Protein AF-A0A497N5V6-F1 (afdb_monomer)

Mean predicted aligned error: 2.81 Å

Nearest PDB structures (foldseek):
  4mm1-assembly3_E  TM=9.684E-01  e=1.719E-09  Methanothermobacter thermautotrophicus str. Delta H
  4mm1-assembly2_A  TM=9.658E-01  e=1.973E-09  Methanothermobacter thermautotrophicus str. Delta H
  5ndy-assembly1_A  TM=9.584E-01  e=1.719E-09  Methanothermobacter thermautotrophicus str. Delta H
  4mm1-assembly2_B  TM=9.636E-01  e=2.114E-09  Methanothermobacter thermautotrophicus str. Delta H
  5ndy-assembly1_B  TM=9.599E-01  e=2.265E-09  Methanothermobacter thermautotrophicus str. Delta H

Foldseek 3Di:
DDDAAEDADPALVPDDLVHQAYALEAAPQAPDCCSHPVRSVVNVVVCVVSVHHHHYDYHYAADPSPPVCVSRNGPHD

Secondary structure (DSSP, 8-state):
-----EE--SSGGG--TT-SEEEEEEETTBSSGGGTTHHHHHHHHHHHHHT-EEEEEEE---TT-HHHHHHTTB---

Radius of gyration: 13.16 Å; Cα contacts (8 Å, |Δi|>4): 125; chains: 1; bounding box: 33×19×41 Å

pLDDT: mean 94.97, std 4.42, range [70.94, 98.25]

Sequence (77 aa):
MEIPLILFPGNITGITGHADAIFFMSLLNSANPYFLIDVQALAAPLIRKLGIEAIPLGYVILGSGGAAGYVGYARPI

Solvent-accessible surface area (backbone atoms only — not comparable to full-atom values): 4515 Å² total; per-residue (Å²): 135,91,74,87,43,67,43,81,69,90,54,75,90,74,69,59,73,87,35,57,28,32,52,49,58,22,35,73,40,33,79,39,62,54,46,50,47,50,53,54,65,68,36,46,65,56,39,62,73,52,68,36,44,74,44,82,35,85,39,75,53,51,64,90,30,56,69,63,19,64,76,47,39,40,57,50,92

Structure (mmCIF, N/CA/C/O backbone):
data_AF-A0A497N5V6-F1
#
_entry.id   AF-A0A497N5V6-F1
#
loop_
_atom_site.group_PDB
_atom_site.id
_atom_site.type_symbol
_atom_site.label_atom_id
_atom_site.label_alt_id
_atom_site.label_comp_id
_atom_site.label_asym_id
_atom_site.label_entity_id
_atom_site.label_seq_id
_atom_site.pdbx_PDB_ins_code
_atom_site.Cartn_x
_atom_site.Cartn_y
_atom_site.Cartn_z
_atom_site.occupancy
_atom_site.B_iso_or_equiv
_atom_site.auth_seq_id
_atom_site.auth_comp_id
_atom_site.auth_asym_id
_atom_site.auth_atom_id
_atom_site.pdbx_PDB_model_num
ATOM 1 N N . MET A 1 1 ? 2.280 4.332 28.525 1.00 70.94 1 MET A N 1
ATOM 2 C CA . MET A 1 1 ? 2.381 5.133 27.292 1.00 70.94 1 MET A CA 1
ATOM 3 C C . MET A 1 1 ? 1.921 4.231 26.171 1.00 70.94 1 MET A C 1
ATOM 5 O O . MET A 1 1 ? 2.521 3.178 26.003 1.00 70.94 1 MET A O 1
ATOM 9 N N . GLU A 1 2 ? 0.822 4.572 25.510 1.00 87.81 2 GLU A N 1
ATOM 10 C CA . GLU A 1 2 ? 0.353 3.827 24.339 1.00 87.81 2 GLU A CA 1
ATOM 11 C C . GLU A 1 2 ? 1.127 4.316 23.115 1.00 87.81 2 GLU A C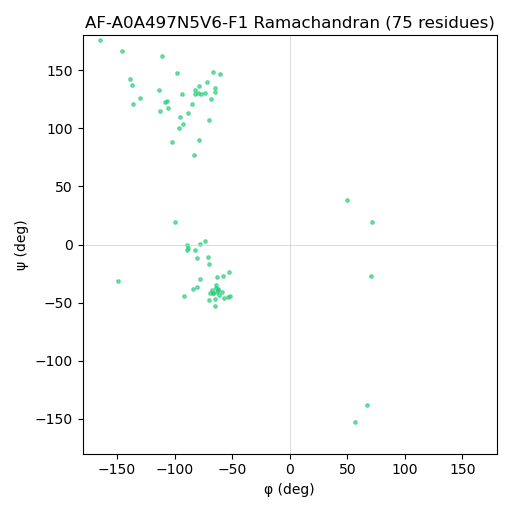 1
ATOM 13 O O . GLU A 1 2 ? 1.285 5.522 22.920 1.00 87.81 2 GLU A O 1
ATOM 18 N N . ILE A 1 3 ? 1.686 3.379 22.350 1.00 94.81 3 ILE A N 1
ATOM 19 C CA . ILE A 1 3 ? 2.417 3.658 21.114 1.00 94.81 3 ILE A CA 1
ATOM 20 C C . ILE A 1 3 ? 1.499 3.221 19.970 1.00 94.81 3 ILE A C 1
ATOM 22 O O . ILE A 1 3 ? 1.106 2.054 19.973 1.00 94.81 3 ILE A O 1
ATOM 26 N N . PRO A 1 4 ? 1.162 4.109 19.018 1.00 95.56 4 PRO A N 1
ATOM 27 C CA . PRO A 1 4 ? 0.247 3.766 17.939 1.00 95.56 4 PRO A CA 1
ATOM 28 C C . PRO A 1 4 ? 0.836 2.679 17.036 1.00 95.56 4 PRO A C 1
ATOM 30 O O . PRO A 1 4 ? 1.998 2.755 16.620 1.00 95.56 4 PRO A O 1
ATOM 33 N N . LEU A 1 5 ? 0.020 1.683 16.705 1.00 95.62 5 LEU A N 1
ATOM 34 C CA . LEU A 1 5 ? 0.345 0.618 15.769 1.00 95.62 5 LEU A CA 1
ATOM 35 C C . LEU A 1 5 ? -0.182 0.972 14.377 1.00 95.62 5 LEU A C 1
ATOM 37 O O . LEU A 1 5 ? -1.386 0.938 14.118 1.00 95.62 5 LEU A O 1
ATOM 41 N N . ILE A 1 6 ? 0.743 1.262 13.461 1.00 96.94 6 ILE A N 1
ATOM 42 C CA . ILE A 1 6 ? 0.437 1.570 12.062 1.00 96.94 6 ILE A CA 1
ATOM 43 C C . ILE A 1 6 ? 0.878 0.401 11.182 1.00 96.94 6 ILE A C 1
ATOM 45 O O . ILE A 1 6 ? 2.053 0.028 11.167 1.00 96.94 6 ILE A O 1
ATOM 49 N N . LEU A 1 7 ? -0.054 -0.172 10.422 1.00 96.50 7 LEU A N 1
ATOM 50 C CA . LEU A 1 7 ? 0.249 -1.243 9.476 1.00 96.50 7 LEU A CA 1
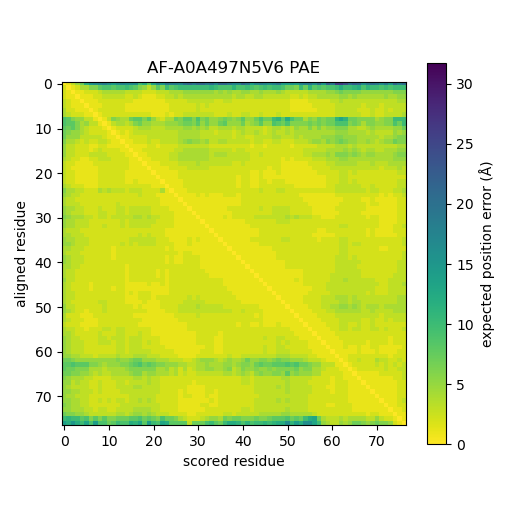ATOM 51 C C . LEU A 1 7 ? 0.899 -0.682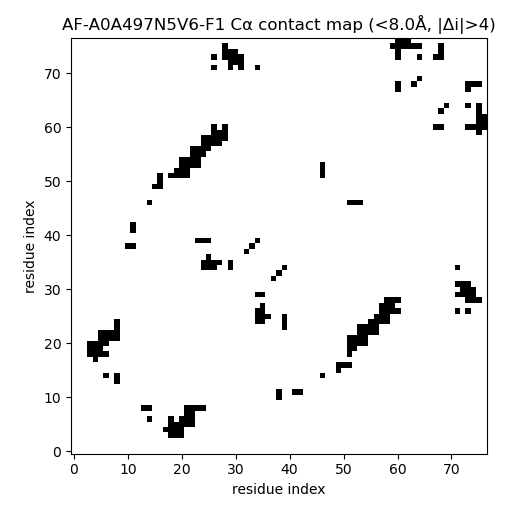 8.207 1.00 96.50 7 LEU A C 1
ATOM 53 O O . LEU A 1 7 ? 0.350 0.210 7.557 1.00 96.50 7 LEU A O 1
ATOM 57 N N . PHE A 1 8 ? 2.027 -1.276 7.812 1.00 94.62 8 PHE A N 1
ATOM 58 C CA . PHE A 1 8 ? 2.585 -1.160 6.465 1.00 94.62 8 PHE A CA 1
ATOM 59 C C . PHE A 1 8 ? 2.123 -2.377 5.646 1.00 94.62 8 PHE A C 1
ATOM 61 O O . PHE A 1 8 ? 2.649 -3.479 5.841 1.00 94.62 8 PHE A O 1
ATOM 68 N N . PRO A 1 9 ? 1.090 -2.247 4.797 1.00 82.62 9 PRO A N 1
ATOM 69 C CA . PRO A 1 9 ? 0.443 -3.414 4.220 1.00 82.62 9 PRO A CA 1
ATOM 70 C C . PRO A 1 9 ? 1.227 -3.986 3.041 1.00 82.62 9 PRO A C 1
ATOM 72 O O . PRO A 1 9 ? 1.552 -3.284 2.087 1.00 82.62 9 PRO A O 1
ATOM 75 N N . GLY A 1 10 ? 1.451 -5.301 3.074 1.00 79.94 10 GLY A N 1
ATOM 76 C CA . GLY A 1 10 ? 1.860 -6.067 1.893 1.00 79.94 10 GLY A CA 1
ATOM 77 C C . GLY A 1 10 ? 0.672 -6.502 1.025 1.00 79.94 10 GLY A C 1
ATOM 78 O O . GLY A 1 10 ? 0.774 -6.495 -0.198 1.00 79.94 10 GLY A O 1
ATOM 79 N N . ASN A 1 11 ? -0.455 -6.888 1.645 1.00 86.44 11 ASN A N 1
ATOM 80 C CA . ASN A 1 11 ? -1.717 -7.246 0.980 1.00 86.44 11 ASN A CA 1
ATOM 81 C C . ASN A 1 11 ? -2.890 -7.276 1.995 1.00 86.44 11 ASN A C 1
ATOM 83 O O . ASN A 1 11 ? -2.670 -7.147 3.201 1.00 86.44 11 ASN A O 1
ATOM 87 N N . ILE A 1 12 ? -4.124 -7.511 1.530 1.00 90.69 12 ILE A N 1
ATOM 88 C CA . ILE A 1 12 ? -5.359 -7.540 2.339 1.00 90.69 12 ILE A CA 1
ATOM 89 C C . ILE A 1 12 ? -5.346 -8.566 3.480 1.00 90.69 12 ILE A C 1
ATOM 91 O O . ILE A 1 12 ? -6.013 -8.375 4.492 1.00 90.69 12 ILE A O 1
ATOM 95 N N . THR A 1 13 ? -4.576 -9.648 3.347 1.00 91.69 13 THR A N 1
ATOM 96 C CA . THR A 1 13 ? -4.507 -10.730 4.343 1.00 91.69 13 THR A CA 1
ATOM 97 C C . THR A 1 13 ? -3.800 -10.321 5.633 1.00 91.69 13 THR A C 1
ATOM 99 O O . THR A 1 13 ? -3.928 -11.016 6.634 1.00 91.69 13 THR A O 1
ATOM 102 N N . GLY A 1 14 ? -3.046 -9.216 5.620 1.00 89.88 14 GLY A N 1
ATOM 103 C CA . GLY A 1 14 ? -2.360 -8.680 6.79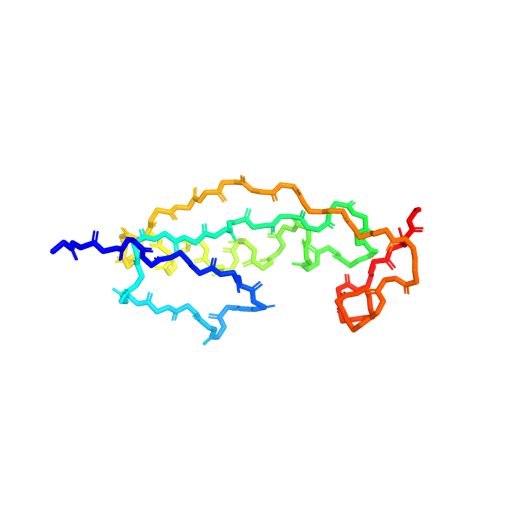8 1.00 89.88 14 GLY A CA 1
ATOM 104 C C . GLY A 1 14 ? -3.191 -7.689 7.620 1.00 89.88 14 GLY A C 1
ATOM 105 O O . GLY A 1 14 ? -2.689 -7.160 8.607 1.00 89.88 14 GLY A O 1
ATOM 106 N N . ILE A 1 15 ? -4.432 -7.397 7.215 1.00 94.94 15 ILE A N 1
ATOM 107 C CA . ILE A 1 15 ? -5.291 -6.431 7.908 1.00 94.94 15 ILE A CA 1
ATOM 108 C C . ILE A 1 15 ? -5.798 -7.043 9.218 1.00 94.94 15 ILE A C 1
ATOM 110 O O . ILE A 1 15 ? -6.346 -8.144 9.235 1.00 94.94 15 ILE A O 1
ATOM 114 N N . THR A 1 16 ? -5.653 -6.303 10.318 1.00 94.44 16 THR A N 1
ATOM 115 C CA . THR A 1 16 ? -6.078 -6.721 11.658 1.00 94.44 16 THR A CA 1
ATOM 116 C C . THR A 1 16 ? -6.732 -5.568 12.408 1.00 94.44 16 THR A C 1
ATOM 118 O O . THR A 1 16 ? -6.279 -4.433 12.310 1.00 94.44 16 THR A O 1
ATOM 121 N N . GLY A 1 17 ? -7.773 -5.863 13.191 1.00 95.00 17 GLY A N 1
ATOM 122 C CA . GLY A 1 17 ? -8.462 -4.879 14.037 1.00 95.00 17 GLY A CA 1
ATOM 123 C C . GLY A 1 17 ? -7.680 -4.457 15.285 1.00 95.00 17 GLY A C 1
ATOM 124 O O . GLY A 1 17 ? -8.209 -3.717 16.101 1.00 95.00 17 GLY A O 1
ATOM 125 N N . HIS A 1 18 ? -6.452 -4.951 15.462 1.00 95.19 18 HIS A N 1
ATOM 126 C CA . HIS A 1 18 ? -5.564 -4.557 16.560 1.00 95.19 18 HIS A CA 1
ATOM 127 C C . HIS A 1 18 ? -4.690 -3.336 16.235 1.00 95.19 18 HIS A C 1
ATOM 129 O O . HIS A 1 18 ? -3.910 -2.924 17.085 1.00 95.19 18 HIS A O 1
ATOM 135 N N . ALA A 1 19 ? -4.767 -2.808 15.011 1.00 96.44 19 ALA A N 1
ATOM 136 C CA . ALA A 1 19 ? -4.013 -1.635 14.588 1.00 96.44 19 ALA A CA 1
ATOM 137 C C . ALA A 1 19 ? -4.855 -0.360 14.678 1.00 96.44 19 ALA A C 1
ATOM 139 O O . ALA A 1 19 ? -6.054 -0.390 14.409 1.00 96.44 19 ALA A O 1
ATOM 140 N N . ASP A 1 20 ? -4.199 0.758 14.977 1.00 97.50 20 ASP A N 1
ATOM 141 C CA . ASP A 1 20 ? -4.833 2.076 15.039 1.00 97.50 20 ASP A CA 1
ATOM 142 C C . ASP A 1 20 ? -5.002 2.673 13.635 1.00 97.50 20 ASP A C 1
ATOM 144 O O . ASP A 1 20 ? -6.018 3.297 13.323 1.00 97.50 20 ASP A O 1
ATOM 148 N N . ALA A 1 21 ? -4.022 2.431 12.757 1.00 97.62 21 ALA A N 1
ATOM 149 C CA . ALA A 1 21 ? -4.015 2.942 11.392 1.00 97.62 21 ALA A CA 1
ATOM 150 C C . ALA A 1 21 ? -3.370 1.972 10.386 1.00 97.62 21 ALA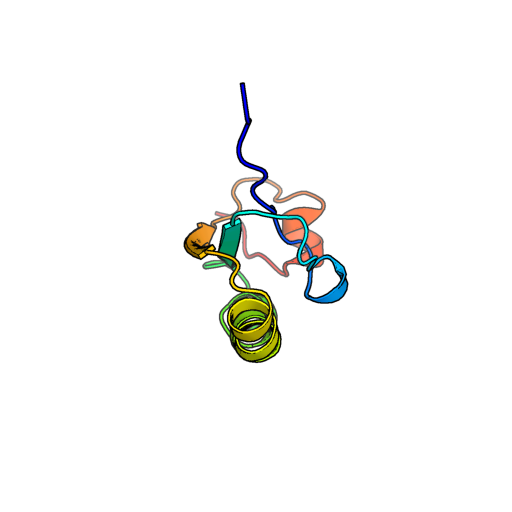 A C 1
ATOM 152 O O . ALA A 1 21 ? -2.669 1.019 10.737 1.00 97.62 21 ALA A O 1
ATOM 153 N N . ILE A 1 22 ? -3.578 2.241 9.100 1.00 97.69 22 ILE A N 1
ATOM 154 C CA . ILE A 1 22 ? -2.961 1.542 7.971 1.00 97.69 22 ILE A CA 1
ATOM 155 C C . ILE A 1 22 ? -2.528 2.552 6.910 1.00 97.69 22 ILE A C 1
ATOM 157 O O . ILE A 1 22 ? -3.283 3.463 6.564 1.00 97.69 22 ILE A O 1
ATOM 161 N N . PHE A 1 23 ? -1.336 2.368 6.340 1.00 97.31 23 PHE A N 1
ATOM 162 C CA . PHE A 1 23 ? -0.955 3.097 5.132 1.00 97.31 23 PHE A CA 1
ATOM 163 C C . PHE A 1 23 ? -1.766 2.592 3.943 1.00 97.31 23 PHE A C 1
ATOM 165 O O . PHE A 1 23 ? -1.539 1.502 3.423 1.00 97.31 23 PHE A O 1
ATOM 172 N N . PHE A 1 24 ? -2.716 3.399 3.490 1.00 95.44 24 PHE A N 1
ATOM 173 C CA . PHE A 1 24 ? -3.568 3.101 2.353 1.00 95.44 24 PHE A CA 1
ATOM 174 C C . PHE A 1 24 ? -2.845 3.479 1.057 1.00 95.44 24 PHE A C 1
ATOM 176 O O . PHE A 1 24 ? -3.035 4.549 0.477 1.00 95.44 24 PHE A O 1
ATOM 183 N N . MET A 1 25 ? -1.910 2.605 0.691 1.00 95.19 25 MET A N 1
ATOM 184 C CA . MET A 1 25 ? -0.859 2.855 -0.286 1.00 95.19 25 MET A CA 1
ATOM 185 C C . MET A 1 25 ? -1.319 2.668 -1.735 1.00 95.19 25 MET A C 1
ATOM 187 O O . MET A 1 25 ? -1.858 1.617 -2.064 1.00 95.19 25 MET A O 1
ATOM 191 N N . SER A 1 26 ? -0.987 3.623 -2.608 1.00 96.88 26 SER A N 1
ATOM 192 C CA . SER A 1 26 ? -0.919 3.444 -4.067 1.00 96.88 26 SER A CA 1
ATOM 193 C C . SER A 1 26 ? 0.546 3.381 -4.505 1.00 96.88 26 SER A C 1
ATOM 195 O O . SER A 1 26 ? 1.279 4.360 -4.344 1.00 96.88 26 SER A O 1
ATOM 197 N N . LEU A 1 27 ? 0.983 2.258 -5.083 1.00 96.94 27 LEU A N 1
ATOM 198 C CA . LEU A 1 27 ? 2.319 2.133 -5.678 1.00 96.94 27 LEU A CA 1
ATOM 199 C C . LEU A 1 27 ? 2.322 2.806 -7.055 1.00 96.94 27 LEU A C 1
ATOM 201 O O . LEU A 1 27 ? 2.021 2.183 -8.070 1.00 96.94 27 LEU A O 1
ATOM 205 N N . LEU A 1 28 ? 2.641 4.099 -7.077 1.00 97.56 28 LEU A N 1
ATOM 206 C CA . LEU A 1 28 ? 2.403 5.008 -8.202 1.00 97.56 28 LEU A CA 1
ATOM 207 C C . LEU A 1 28 ? 3.161 4.630 -9.474 1.00 97.56 28 LEU A C 1
ATOM 209 O O . LEU A 1 28 ? 2.695 4.925 -10.571 1.00 97.56 28 LEU A O 1
ATOM 213 N N . ASN A 1 29 ? 4.314 3.974 -9.343 1.00 97.31 29 ASN A N 1
ATOM 214 C CA . ASN A 1 29 ? 5.073 3.468 -10.480 1.00 97.31 29 ASN A CA 1
ATOM 215 C C . ASN A 1 29 ? 4.863 1.969 -10.734 1.00 97.31 29 ASN A C 1
ATOM 217 O O . ASN A 1 29 ? 5.683 1.356 -11.411 1.00 97.31 29 ASN A O 1
ATOM 221 N N . SER A 1 30 ? 3.785 1.360 -10.230 1.00 97.50 30 SER A N 1
ATOM 222 C CA . SER A 1 30 ? 3.420 -0.012 -10.594 1.00 97.50 30 SER A CA 1
ATOM 223 C C . SER A 1 30 ? 2.891 -0.096 -12.027 1.00 97.50 30 SER A C 1
ATOM 225 O O . SER A 1 30 ? 2.106 0.735 -12.477 1.00 97.50 30 SER A O 1
ATOM 227 N N . ALA A 1 31 ? 3.283 -1.148 -12.741 1.00 97.62 31 ALA A N 1
ATOM 228 C CA . ALA A 1 31 ? 2.674 -1.551 -14.003 1.00 97.62 31 ALA A CA 1
ATOM 229 C C . ALA A 1 31 ? 1.397 -2.391 -13.811 1.00 97.62 31 ALA A C 1
ATOM 231 O O . ALA A 1 31 ? 0.755 -2.744 -14.799 1.00 97.62 31 ALA A O 1
ATOM 232 N N . ASN A 1 32 ? 1.049 -2.743 -12.571 1.00 97.44 32 ASN A N 1
ATOM 233 C CA . ASN A 1 32 ? -0.099 -3.574 -12.238 1.00 97.44 32 ASN A CA 1
ATOM 234 C C . ASN A 1 32 ? -1.156 -2.739 -11.477 1.00 97.44 32 ASN A C 1
ATOM 236 O O . ASN A 1 32 ? -0.890 -2.322 -10.345 1.00 97.44 32 ASN A O 1
ATOM 240 N N . PRO A 1 33 ? -2.360 -2.522 -12.054 1.00 97.06 33 PRO A N 1
ATOM 241 C CA . PRO A 1 33 ? -3.460 -1.786 -11.417 1.00 97.06 33 PRO A CA 1
ATOM 242 C C . PRO A 1 33 ? -3.843 -2.293 -10.025 1.00 97.06 33 PRO A C 1
ATOM 244 O O . PRO A 1 33 ? -4.307 -1.506 -9.194 1.00 97.06 33 PRO A O 1
ATOM 247 N N . TYR A 1 34 ? -3.539 -3.563 -9.738 1.00 97.00 34 TYR A N 1
ATOM 248 C CA . TYR A 1 34 ? -3.750 -4.165 -8.432 1.00 97.00 34 TYR A CA 1
ATOM 249 C C . TYR A 1 34 ? -3.146 -3.340 -7.292 1.00 97.00 34 TYR A C 1
ATOM 251 O O . TYR A 1 34 ? -3.807 -3.117 -6.282 1.00 97.00 34 TYR A O 1
ATOM 259 N N . PHE A 1 35 ? -1.915 -2.845 -7.469 1.00 96.75 35 PHE A N 1
ATOM 260 C CA . PHE A 1 35 ? -1.208 -2.046 -6.461 1.00 96.75 35 PHE A CA 1
ATOM 261 C C . PHE A 1 35 ? -1.481 -0.538 -6.574 1.00 96.75 35 PHE A C 1
ATOM 263 O O . PHE A 1 35 ? -0.992 0.238 -5.750 1.00 96.75 35 PHE A O 1
ATOM 270 N N . LEU A 1 36 ? -2.230 -0.106 -7.595 1.00 95.94 36 LEU A N 1
ATOM 271 C CA . LEU A 1 36 ? -2.619 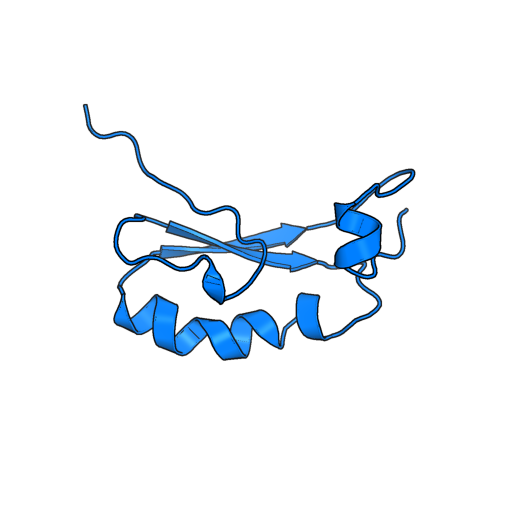1.290 -7.789 1.00 95.94 36 LEU A CA 1
ATOM 272 C C . LEU A 1 36 ? -3.967 1.603 -7.147 1.00 95.94 36 LEU A C 1
ATOM 274 O O . LEU A 1 36 ? -4.073 2.654 -6.511 1.00 95.94 36 LEU A O 1
ATOM 278 N N . ILE A 1 37 ? -4.967 0.729 -7.324 1.00 96.19 37 ILE A N 1
ATOM 279 C CA . ILE A 1 37 ? -6.338 0.970 -6.845 1.00 96.19 37 ILE A CA 1
ATOM 280 C C . ILE A 1 37 ? -7.126 -0.290 -6.442 1.00 96.19 37 ILE A C 1
ATOM 282 O O . ILE A 1 37 ? -7.965 -0.206 -5.540 1.00 96.19 37 ILE A O 1
ATOM 286 N N . ASP A 1 38 ? -6.898 -1.453 -7.067 1.00 97.25 38 ASP A N 1
ATOM 287 C CA . ASP A 1 38 ? -7.814 -2.588 -6.858 1.00 97.25 38 ASP A CA 1
ATOM 288 C C . ASP A 1 38 ? -7.706 -3.155 -5.438 1.00 97.25 38 ASP A C 1
ATOM 290 O O . ASP A 1 38 ? -8.723 -3.436 -4.800 1.00 97.25 38 ASP A O 1
ATOM 294 N N . VAL A 1 39 ? -6.488 -3.278 -4.896 1.00 96.00 39 VAL A N 1
ATOM 295 C CA . VAL A 1 39 ? -6.293 -3.767 -3.525 1.00 96.00 39 VAL A CA 1
ATOM 296 C C . VAL A 1 39 ? -6.902 -2.814 -2.495 1.00 96.00 39 VAL A C 1
ATOM 298 O O . VAL A 1 39 ? -7.470 -3.265 -1.500 1.00 96.00 39 VAL A O 1
ATOM 301 N N . GLN A 1 40 ? -6.861 -1.503 -2.748 1.00 95.44 40 GLN A N 1
ATOM 302 C CA . GLN A 1 40 ? -7.518 -0.503 -1.910 1.00 95.44 40 GLN A CA 1
ATOM 303 C C . GLN A 1 40 ? -9.037 -0.671 -1.951 1.00 95.44 40 GLN A C 1
ATOM 305 O O . GLN A 1 40 ? -9.674 -0.717 -0.899 1.00 95.44 40 GLN A O 1
ATOM 310 N N . ALA A 1 41 ? -9.620 -0.821 -3.144 1.00 96.62 41 ALA A N 1
ATOM 311 C CA . ALA A 1 41 ? -11.055 -1.043 -3.301 1.00 96.62 41 ALA A CA 1
ATOM 312 C C . ALA A 1 41 ? -11.524 -2.315 -2.570 1.00 96.62 41 ALA A C 1
ATOM 314 O O . ALA A 1 41 ? -12.555 -2.294 -1.896 1.00 96.62 41 ALA A O 1
ATOM 315 N N . LEU A 1 42 ? -10.738 -3.395 -2.637 1.00 97.00 42 LEU A N 1
ATOM 316 C CA . LEU A 1 42 ? -11.004 -4.647 -1.919 1.00 97.00 42 LEU A CA 1
ATOM 317 C C . LEU A 1 42 ? -10.866 -4.500 -0.394 1.00 97.00 42 LEU A C 1
ATOM 319 O O . LEU A 1 42 ? -11.656 -5.075 0.355 1.00 97.00 42 LEU A O 1
ATOM 323 N N . ALA A 1 43 ? -9.881 -3.735 0.081 1.00 96.25 43 ALA A N 1
ATOM 324 C CA . ALA A 1 43 ? -9.615 -3.545 1.507 1.00 96.25 43 ALA A CA 1
ATOM 325 C C . ALA A 1 43 ? -10.573 -2.553 2.187 1.00 96.25 43 ALA A C 1
ATOM 327 O O . ALA A 1 43 ? -10.844 -2.687 3.384 1.00 96.25 43 ALA A O 1
ATOM 328 N N . ALA A 1 44 ? -11.092 -1.565 1.452 1.00 96.94 44 ALA A N 1
ATOM 329 C CA . ALA A 1 44 ? -11.860 -0.450 2.007 1.00 96.94 44 ALA A CA 1
ATOM 330 C C . ALA A 1 44 ? -13.056 -0.873 2.889 1.00 96.94 44 ALA A C 1
ATOM 332 O O . ALA A 1 44 ? -13.186 -0.326 3.990 1.00 96.94 44 ALA A O 1
ATOM 333 N N . PRO A 1 45 ? -13.901 -1.859 2.506 1.00 97.19 45 PRO A N 1
ATOM 334 C CA . PRO A 1 45 ? -15.007 -2.300 3.356 1.00 97.19 45 PRO A CA 1
ATOM 335 C C . PRO A 1 45 ? -14.533 -2.886 4.690 1.00 97.19 45 PRO A C 1
ATOM 337 O O . PRO A 1 45 ? -15.144 -2.634 5.730 1.00 97.19 45 PRO A O 1
ATOM 340 N N . LEU A 1 46 ? -13.433 -3.650 4.674 1.00 97.00 46 LEU A N 1
ATOM 341 C CA . LEU A 1 46 ? -12.869 -4.266 5.873 1.00 97.00 46 LEU A CA 1
ATOM 342 C C . LEU A 1 46 ? -12.252 -3.214 6.798 1.00 97.00 46 LEU A C 1
ATOM 344 O O . LEU A 1 46 ? -12.566 -3.207 7.984 1.00 97.00 46 LEU A O 1
ATOM 348 N N . ILE A 1 47 ? -11.442 -2.297 6.260 1.00 97.00 47 ILE A N 1
ATOM 349 C CA . ILE A 1 47 ? -10.835 -1.192 7.022 1.00 97.00 47 ILE A CA 1
ATOM 350 C C . ILE A 1 47 ? -11.927 -0.359 7.701 1.00 97.00 47 ILE A C 1
ATOM 352 O O . ILE A 1 47 ? -11.863 -0.111 8.905 1.00 97.00 47 ILE A O 1
ATOM 356 N N . ARG A 1 48 ? -12.991 -0.016 6.959 1.00 97.62 48 ARG A N 1
ATOM 357 C CA . ARG A 1 48 ? -14.143 0.713 7.502 1.00 97.62 48 ARG A CA 1
ATOM 358 C C . ARG A 1 48 ? -14.847 -0.058 8.616 1.00 97.62 48 ARG A C 1
ATOM 360 O O . ARG A 1 48 ? -15.213 0.546 9.618 1.00 97.62 48 ARG A O 1
ATOM 367 N N . LYS A 1 49 ? -15.052 -1.367 8.445 1.00 98.00 49 LYS A N 1
ATOM 368 C CA . LYS A 1 49 ? -15.685 -2.230 9.455 1.00 98.00 49 LYS A CA 1
ATOM 369 C C . LYS A 1 49 ? -14.849 -2.333 10.732 1.00 98.00 49 LYS A C 1
ATOM 371 O O . LYS A 1 49 ? -15.421 -2.396 11.814 1.00 98.00 49 LYS A O 1
ATOM 376 N N . LEU A 1 50 ? -13.525 -2.378 10.601 1.00 97.25 50 LEU A N 1
ATOM 377 C CA . LEU A 1 50 ? -12.597 -2.493 11.726 1.00 97.25 50 LEU A CA 1
ATOM 378 C C . LEU A 1 50 ? -12.331 -1.155 12.430 1.00 97.25 50 LEU A C 1
ATOM 380 O O . LEU A 1 50 ? -11.759 -1.162 13.511 1.00 97.25 50 LEU A O 1
ATOM 384 N N . GLY A 1 51 ? -12.750 -0.027 11.848 1.00 97.38 51 GLY A N 1
ATOM 385 C CA . GLY A 1 51 ? -12.557 1.297 12.446 1.00 97.38 51 GLY A CA 1
ATOM 386 C C . GLY A 1 51 ? -11.106 1.788 12.424 1.00 97.38 51 GLY A C 1
ATOM 387 O O . GLY A 1 51 ? -10.773 2.692 13.180 1.00 97.38 51 GLY A O 1
ATOM 388 N N . ILE A 1 52 ? -10.266 1.206 11.566 1.00 97.31 52 ILE A N 1
ATOM 389 C CA . ILE A 1 52 ? -8.845 1.553 11.429 1.00 97.31 52 ILE A CA 1
ATOM 390 C C . ILE A 1 52 ? -8.723 2.840 10.600 1.00 97.31 52 ILE A C 1
ATOM 392 O O . ILE A 1 52 ? -9.383 2.971 9.562 1.00 97.31 52 ILE A O 1
ATOM 396 N N . GLU A 1 53 ? -7.867 3.777 11.012 1.00 98.00 53 GLU A N 1
ATOM 397 C CA . GLU A 1 53 ? -7.588 4.990 10.236 1.00 98.00 53 GLU A CA 1
ATOM 398 C C . GLU A 1 53 ? -6.835 4.652 8.937 1.00 98.00 53 GLU A C 1
ATOM 400 O O . GLU A 1 53 ? -5.772 4.032 8.949 1.00 98.00 53 GLU A O 1
ATOM 405 N N . ALA A 1 54 ? -7.371 5.075 7.790 1.00 97.44 54 ALA A N 1
ATOM 406 C CA . ALA A 1 54 ? -6.719 4.910 6.493 1.00 97.44 54 ALA A CA 1
ATOM 407 C C . ALA A 1 54 ? -5.879 6.152 6.158 1.00 97.44 54 ALA A C 1
ATOM 409 O O . ALA A 1 54 ? -6.424 7.176 5.744 1.00 97.44 54 ALA A O 1
ATOM 410 N N . ILE A 1 55 ? -4.556 6.053 6.299 1.00 98.25 55 ILE A N 1
ATOM 411 C CA . ILE A 1 55 ? -3.623 7.146 5.996 1.00 98.25 55 ILE A CA 1
ATOM 412 C C . ILE A 1 55 ? -3.236 7.062 4.511 1.00 98.25 55 ILE A C 1
ATOM 414 O O . ILE A 1 55 ? -2.574 6.094 4.125 1.00 98.25 55 ILE A O 1
ATOM 418 N N . PRO A 1 56 ? -3.615 8.028 3.654 1.00 96.88 56 PRO A N 1
ATOM 419 C CA . PRO A 1 56 ? -3.302 7.971 2.229 1.00 96.88 56 PRO A CA 1
ATOM 420 C C . PRO A 1 56 ? -1.788 8.058 1.995 1.00 96.88 56 PRO A C 1
ATOM 422 O O . PRO A 1 56 ? -1.123 8.945 2.530 1.00 96.88 56 PRO A O 1
ATOM 425 N N . LEU A 1 57 ? -1.242 7.158 1.171 1.00 97.38 57 LEU A N 1
ATOM 426 C CA . LEU A 1 57 ? 0.190 7.121 0.863 1.00 97.38 57 LEU A CA 1
ATOM 427 C C . LEU A 1 57 ? 0.435 6.898 -0.634 1.00 97.38 57 LEU A C 1
ATOM 429 O O . LEU A 1 57 ? 0.067 5.867 -1.190 1.00 97.38 57 LEU A O 1
ATOM 433 N N . GLY A 1 58 ? 1.129 7.834 -1.278 1.00 97.25 58 GLY A N 1
ATOM 434 C CA . GLY A 1 58 ? 1.754 7.590 -2.577 1.00 97.25 58 GLY A CA 1
ATOM 435 C C . GLY A 1 58 ? 3.125 6.954 -2.374 1.00 97.25 58 GLY A C 1
ATOM 436 O O . GLY A 1 58 ? 3.977 7.546 -1.714 1.00 97.25 58 GLY A O 1
ATOM 437 N N . TYR A 1 59 ? 3.345 5.764 -2.926 1.00 96.12 59 TYR A N 1
ATOM 438 C CA . TYR A 1 59 ? 4.616 5.050 -2.813 1.00 96.12 59 TYR A CA 1
ATOM 439 C C . TYR A 1 59 ? 5.289 4.937 -4.179 1.00 96.12 59 TYR A C 1
ATOM 441 O O . TYR A 1 59 ? 4.644 4.606 -5.172 1.00 96.12 59 TYR A O 1
ATOM 449 N N . VAL A 1 60 ? 6.585 5.239 -4.234 1.00 97.00 60 VAL A N 1
ATOM 450 C CA . VAL A 1 60 ? 7.402 5.179 -5.451 1.00 97.00 60 VAL A CA 1
ATOM 451 C C . VAL A 1 60 ? 8.655 4.391 -5.127 1.00 97.00 60 VAL A C 1
ATOM 453 O O . VAL A 1 60 ? 9.375 4.714 -4.183 1.00 97.00 60 VAL A O 1
ATOM 456 N N . ILE A 1 61 ? 8.917 3.356 -5.915 1.00 96.69 61 ILE A N 1
ATOM 457 C CA . ILE A 1 61 ? 10.112 2.530 -5.759 1.00 96.69 61 ILE A CA 1
ATOM 458 C C . ILE A 1 61 ? 11.215 3.054 -6.678 1.00 96.69 61 ILE A C 1
ATOM 460 O O . ILE A 1 61 ? 10.984 3.231 -7.873 1.00 96.69 61 ILE A O 1
ATOM 464 N N . LEU A 1 62 ? 12.403 3.273 -6.115 1.00 96.62 62 LEU A N 1
ATOM 465 C CA . LEU A 1 62 ? 13.583 3.801 -6.806 1.00 96.62 62 LEU A CA 1
ATOM 466 C C . LEU A 1 62 ? 14.679 2.734 -6.952 1.00 96.62 62 LEU A C 1
ATOM 468 O O . LEU A 1 62 ? 14.700 1.736 -6.222 1.0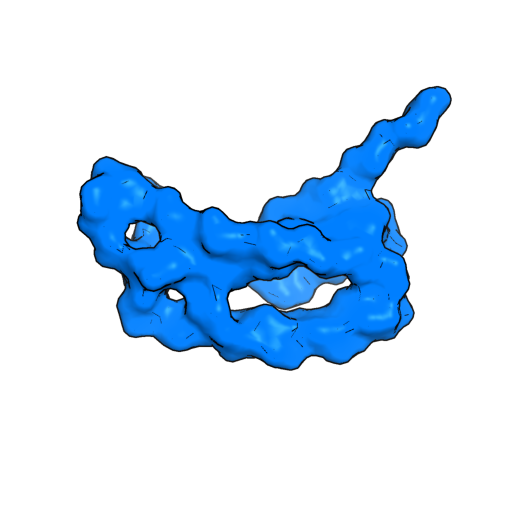0 96.62 62 LEU A O 1
ATOM 472 N N . GLY A 1 63 ? 15.630 2.972 -7.856 1.00 95.00 63 G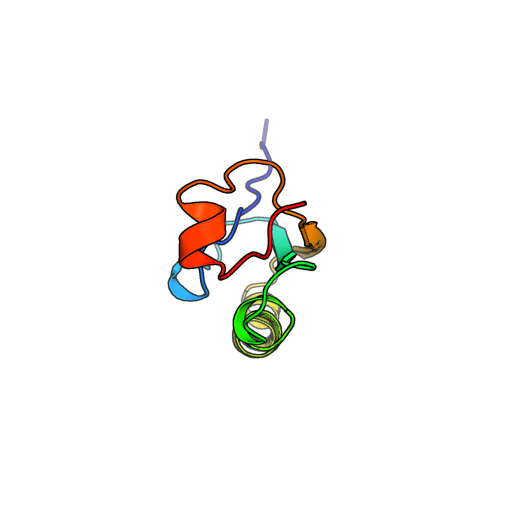LY A N 1
ATOM 473 C CA . GLY A 1 63 ? 16.835 2.147 -7.991 1.00 95.00 63 GLY A CA 1
ATOM 474 C C . GLY A 1 63 ? 16.548 0.728 -8.494 1.00 95.00 63 GLY A C 1
ATOM 475 O O . GLY A 1 63 ? 15.746 0.532 -9.398 1.00 95.00 63 GLY A O 1
ATOM 476 N N . SER A 1 64 ? 17.194 -0.299 -7.926 1.00 93.25 64 SER A N 1
ATOM 477 C CA . SER A 1 64 ? 16.979 -1.692 -8.367 1.00 93.25 64 SER A CA 1
ATOM 478 C C . SER A 1 64 ? 15.604 -2.257 -7.984 1.00 93.25 64 SER A C 1
ATOM 480 O O . SER A 1 64 ? 15.238 -3.345 -8.425 1.00 93.25 64 SER A O 1
ATOM 482 N N . GLY A 1 65 ? 14.853 -1.552 -7.132 1.00 93.31 65 GLY A N 1
ATOM 483 C CA . GLY A 1 65 ? 13.521 -1.908 -6.646 1.00 93.31 65 GLY A CA 1
ATOM 484 C C . GLY A 1 65 ? 13.440 -3.095 -5.681 1.00 93.31 65 GLY A C 1
ATOM 485 O O . GLY A 1 65 ? 12.539 -3.139 -4.843 1.00 93.31 65 GLY A O 1
ATOM 486 N N . GLY A 1 66 ? 14.382 -4.037 -5.744 1.00 95.56 66 GLY A N 1
ATOM 487 C CA . GLY A 1 66 ? 14.440 -5.195 -4.853 1.00 95.56 66 GLY A CA 1
ATOM 488 C C . GLY A 1 66 ? 13.157 -6.037 -4.868 1.00 95.56 66 GLY A C 1
ATOM 489 O O . GLY A 1 66 ? 12.409 -6.062 -5.846 1.00 95.56 66 GLY A O 1
ATOM 490 N N . ALA A 1 67 ? 12.885 -6.728 -3.757 1.00 95.44 67 ALA A N 1
ATOM 491 C CA . ALA A 1 67 ? 11.701 -7.579 -3.628 1.00 95.44 67 ALA A CA 1
ATOM 492 C C . ALA A 1 67 ? 10.387 -6.788 -3.742 1.00 95.44 67 ALA A C 1
ATOM 494 O O . ALA A 1 67 ? 9.447 -7.258 -4.378 1.00 95.44 67 ALA A O 1
ATOM 495 N N . ALA A 1 68 ? 10.330 -5.575 -3.180 1.00 94.06 68 ALA A N 1
ATOM 496 C CA . ALA A 1 68 ? 9.148 -4.720 -3.268 1.0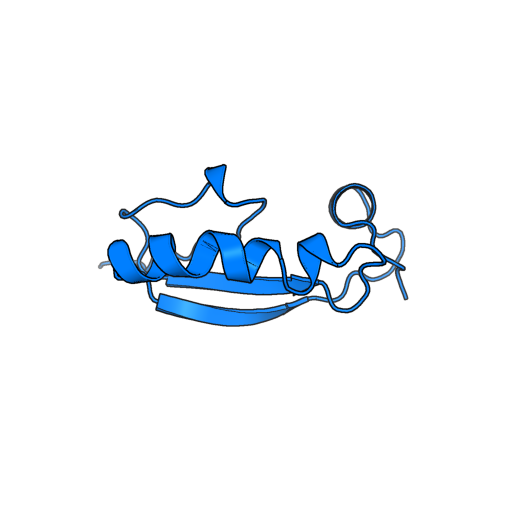0 94.06 68 ALA A CA 1
ATOM 497 C C . ALA A 1 68 ? 8.851 -4.316 -4.721 1.00 94.06 68 ALA A C 1
ATOM 499 O O . ALA A 1 68 ? 7.698 -4.349 -5.142 1.00 94.06 68 ALA A O 1
ATOM 500 N N . GLY A 1 69 ? 9.887 -3.998 -5.503 1.00 96.12 69 GLY A N 1
ATOM 501 C CA . GLY A 1 69 ? 9.748 -3.675 -6.920 1.00 96.12 69 GLY A CA 1
ATOM 502 C C . GLY A 1 69 ? 9.299 -4.874 -7.749 1.00 96.12 69 GLY A C 1
ATOM 503 O O . GLY A 1 69 ? 8.409 -4.735 -8.583 1.00 96.12 69 GLY A O 1
ATOM 504 N N . TYR A 1 70 ? 9.855 -6.057 -7.472 1.00 95.88 70 TYR A N 1
ATOM 505 C CA . TYR A 1 70 ? 9.466 -7.295 -8.146 1.00 95.88 70 TYR A CA 1
ATOM 506 C C . TYR A 1 70 ? 8.012 -7.690 -7.848 1.00 95.88 70 TYR A C 1
ATOM 508 O O . TYR A 1 70 ? 7.223 -7.869 -8.772 1.00 95.88 70 TYR A O 1
ATOM 516 N N . VAL A 1 71 ? 7.631 -7.772 -6.568 1.00 95.12 71 VAL A N 1
ATOM 517 C CA . VAL A 1 71 ? 6.270 -8.158 -6.150 1.00 95.12 71 VAL A CA 1
ATOM 518 C C . VAL A 1 71 ? 5.246 -7.110 -6.570 1.00 95.12 71 VAL A C 1
ATOM 520 O O . VAL A 1 71 ? 4.173 -7.458 -7.053 1.00 95.12 71 VAL A O 1
ATOM 523 N N . GLY A 1 72 ? 5.584 -5.830 -6.408 1.00 95.31 72 GLY A N 1
ATOM 524 C CA . GLY A 1 72 ? 4.722 -4.701 -6.736 1.00 95.31 72 GLY A CA 1
ATOM 525 C C . GLY A 1 72 ? 4.651 -4.374 -8.227 1.00 95.31 72 GLY A C 1
ATOM 526 O O . GLY A 1 72 ? 3.972 -3.417 -8.590 1.00 95.31 72 GLY A O 1
ATOM 527 N N . TYR A 1 73 ? 5.352 -5.114 -9.097 1.00 96.56 73 TYR A N 1
ATOM 528 C CA . TYR A 1 73 ? 5.477 -4.805 -10.528 1.00 96.56 73 TYR A CA 1
ATOM 529 C C . TYR A 1 73 ? 5.882 -3.343 -10.777 1.00 96.56 73 TYR A C 1
ATOM 531 O O . TYR A 1 73 ? 5.371 -2.690 -11.689 1.00 96.56 73 TYR A O 1
ATOM 539 N N . ALA A 1 74 ? 6.762 -2.797 -9.937 1.00 97.12 74 ALA A N 1
ATOM 540 C CA . ALA A 1 74 ? 7.213 -1.423 -10.081 1.00 97.12 74 ALA A CA 1
ATOM 541 C C . ALA A 1 74 ? 8.041 -1.257 -11.359 1.00 97.12 74 ALA A C 1
ATOM 543 O O . ALA A 1 74 ? 8.756 -2.165 -11.779 1.00 97.12 74 ALA A O 1
ATOM 544 N N . ARG A 1 75 ? 7.964 -0.066 -11.946 1.00 96.31 75 ARG A N 1
ATOM 545 C CA . ARG A 1 75 ? 8.878 0.471 -12.953 1.00 96.31 75 ARG A CA 1
ATOM 546 C C . ARG A 1 75 ? 9.798 1.447 -12.224 1.00 96.31 75 ARG A C 1
ATOM 548 O O . ARG A 1 75 ? 9.417 2.612 -12.081 1.00 96.31 75 ARG A O 1
ATOM 555 N N . PRO A 1 76 ? 10.928 0.979 -11.666 1.00 87.56 76 PRO A N 1
ATOM 556 C CA . PRO A 1 76 ? 11.776 1.831 -10.855 1.00 87.56 76 PRO A CA 1
ATOM 557 C C . PRO A 1 76 ? 12.297 3.009 -11.671 1.00 87.56 76 PRO A C 1
ATOM 559 O O . PRO A 1 76 ? 12.521 2.877 -12.878 1.00 87.56 76 PRO A O 1
ATOM 562 N N . ILE A 1 77 ? 12.459 4.143 -10.997 1.00 85.56 77 ILE A N 1
ATOM 563 C CA . ILE A 1 77 ? 13.041 5.368 -11.553 1.00 85.56 77 ILE A CA 1
ATOM 564 C C . ILE A 1 77 ? 14.339 5.727 -10.831 1.00 85.56 77 ILE A C 1
ATOM 566 O O . ILE A 1 77 ? 14.538 5.255 -9.680 1.00 85.56 77 ILE A O 1
#